Protein AF-A0A521ZS64-F1 (afdb_monomer_lite)

Structure (mmCIF, N/CA/C/O backbone):
data_AF-A0A521ZS64-F1
#
_entry.id   AF-A0A521ZS64-F1
#
loop_
_atom_site.group_PDB
_atom_site.id
_atom_site.type_symbol
_atom_site.label_atom_id
_atom_site.label_alt_id
_atom_site.label_comp_id
_atom_site.label_asym_id
_atom_site.label_entity_id
_atom_site.label_seq_id
_atom_site.pdbx_PDB_ins_code
_atom_site.Cartn_x
_atom_site.Cartn_y
_atom_site.Cartn_z
_atom_site.occupancy
_atom_site.B_iso_or_equiv
_atom_site.auth_seq_id
_atom_site.auth_comp_id
_atom_site.auth_asym_id
_atom_site.auth_atom_id
_atom_site.pdbx_PDB_model_num
ATOM 1 N N . MET A 1 1 ? 5.936 17.208 -20.977 1.00 43.56 1 MET A N 1
ATOM 2 C CA . MET A 1 1 ? 4.798 16.408 -21.491 1.00 43.56 1 MET A CA 1
ATOM 3 C C . MET A 1 1 ? 5.016 16.068 -22.966 1.00 43.56 1 MET A C 1
ATOM 5 O O . MET A 1 1 ? 4.567 16.823 -23.813 1.00 43.56 1 MET A O 1
ATOM 9 N N . LYS A 1 2 ? 5.769 15.004 -23.288 1.00 44.69 2 LYS A N 1
ATOM 10 C CA . LYS A 1 2 ? 5.812 14.348 -24.621 1.00 44.69 2 LYS A CA 1
ATOM 11 C C . LYS A 1 2 ? 6.867 13.232 -24.611 1.00 44.69 2 LYS A C 1
ATOM 13 O O . LYS A 1 2 ? 8.036 13.496 -24.860 1.00 44.69 2 LYS A O 1
ATOM 18 N N . LYS A 1 3 ? 6.440 12.015 -24.260 1.00 40.19 3 LYS A N 1
ATOM 19 C CA . LYS A 1 3 ? 7.010 10.696 -24.627 1.00 40.19 3 LYS A CA 1
ATOM 20 C C . LYS A 1 3 ? 6.340 9.647 -23.735 1.00 40.19 3 LYS A C 1
ATOM 22 O O . LYS A 1 3 ? 6.904 9.226 -22.738 1.00 40.19 3 LYS A O 1
ATOM 27 N N . PHE A 1 4 ? 5.096 9.294 -24.046 1.00 45.91 4 PHE A N 1
ATOM 28 C CA . PHE A 1 4 ? 4.356 8.276 -23.287 1.00 45.91 4 PHE A CA 1
ATOM 29 C C . PHE A 1 4 ? 3.610 7.311 -24.210 1.00 45.91 4 PHE A C 1
ATOM 31 O O . PHE A 1 4 ? 2.484 6.926 -23.945 1.00 45.91 4 PHE A O 1
ATOM 38 N N . LEU A 1 5 ? 4.220 6.952 -25.342 1.00 50.84 5 LEU A N 1
ATOM 39 C CA . LEU A 1 5 ? 3.667 5.949 -26.255 1.00 50.84 5 LEU A CA 1
ATOM 40 C C . LEU A 1 5 ? 4.788 5.043 -26.764 1.00 50.84 5 LEU A C 1
ATOM 42 O O . LEU A 1 5 ? 5.093 4.971 -27.950 1.00 50.84 5 LEU A O 1
ATOM 46 N N . THR A 1 6 ? 5.435 4.359 -25.827 1.00 56.06 6 THR A N 1
ATOM 47 C CA . THR A 1 6 ? 6.169 3.127 -26.117 1.00 56.06 6 THR A CA 1
ATOM 48 C C . THR A 1 6 ? 5.136 2.002 -26.050 1.00 56.06 6 THR A C 1
ATOM 50 O O . THR A 1 6 ? 4.394 1.941 -25.077 1.00 56.06 6 THR A O 1
ATOM 53 N N . LYS A 1 7 ? 5.070 1.109 -27.045 1.00 57.50 7 LYS A N 1
ATOM 54 C CA . LYS A 1 7 ? 4.076 0.012 -27.185 1.00 57.50 7 LYS A CA 1
ATOM 55 C C . LYS A 1 7 ? 3.833 -0.821 -25.905 1.00 57.50 7 LYS A C 1
ATOM 57 O O . LYS A 1 7 ? 2.762 -1.392 -25.734 1.00 57.50 7 LYS A O 1
ATOM 62 N N . ARG A 1 8 ? 4.814 -0.849 -24.995 1.00 61.84 8 ARG A N 1
ATOM 63 C CA . ARG A 1 8 ? 4.738 -1.443 -23.651 1.00 61.84 8 ARG A CA 1
ATOM 64 C C . ARG A 1 8 ? 3.683 -0.765 -22.759 1.00 61.84 8 ARG A C 1
ATOM 66 O O . ARG A 1 8 ? 2.850 -1.452 -22.187 1.00 61.84 8 ARG A O 1
ATOM 73 N N . SER A 1 9 ? 3.621 0.568 -22.772 1.00 66.44 9 SER A N 1
ATOM 74 C CA . SER A 1 9 ? 2.712 1.383 -21.949 1.00 66.44 9 SER A CA 1
ATOM 75 C C . SER A 1 9 ? 1.227 1.139 -22.255 1.00 66.44 9 SER A C 1
ATOM 77 O O . SER A 1 9 ? 0.387 1.207 -21.362 1.00 66.44 9 SER A O 1
ATOM 79 N N . SER A 1 10 ? 0.883 0.779 -23.496 1.00 72.12 10 SER A N 1
ATOM 80 C CA . SER A 1 10 ? -0.502 0.448 -23.863 1.00 72.12 10 SER A CA 1
ATOM 81 C C . SER A 1 10 ? -0.970 -0.889 -23.276 1.00 72.12 10 SER A C 1
ATOM 83 O O . SER A 1 10 ? -2.128 -1.008 -22.889 1.00 72.12 10 SER A O 1
ATOM 85 N N . ILE A 1 11 ? -0.080 -1.884 -23.181 1.00 78.44 11 ILE A N 1
ATOM 86 C CA . ILE A 1 11 ? -0.388 -3.194 -22.578 1.00 78.44 11 ILE A CA 1
ATOM 87 C C . ILE A 1 11 ? -0.500 -3.052 -21.058 1.00 78.44 11 ILE A C 1
ATOM 89 O O . ILE A 1 11 ? -1.413 -3.585 -20.440 1.00 78.44 11 ILE A O 1
ATOM 93 N N . GLU A 1 12 ? 0.400 -2.276 -20.464 1.00 79.50 12 GLU A N 1
ATOM 94 C CA . GLU A 1 12 ? 0.402 -1.934 -19.042 1.00 79.50 12 GLU A CA 1
ATOM 95 C C . GLU A 1 12 ? -0.912 -1.258 -18.619 1.00 79.50 12 GLU A C 1
ATOM 97 O O . GLU A 1 12 ? -1.547 -1.668 -17.648 1.00 79.50 12 GLU A O 1
ATOM 102 N N . MET A 1 13 ? -1.375 -0.277 -19.399 1.00 79.62 13 MET A N 1
ATOM 103 C CA . MET A 1 13 ? -2.645 0.407 -19.149 1.00 79.62 13 MET A CA 1
ATOM 104 C C . MET A 1 13 ? -3.852 -0.522 -19.344 1.00 79.62 13 MET A C 1
ATOM 106 O O . MET A 1 13 ? -4.823 -0.419 -18.597 1.00 79.62 13 MET A O 1
ATOM 110 N N . LEU A 1 14 ? -3.780 -1.472 -20.283 1.00 85.56 14 LEU A N 1
ATOM 111 C CA . LEU A 1 14 ? -4.820 -2.485 -20.474 1.00 85.56 14 LEU A CA 1
ATOM 112 C C . LEU A 1 14 ? -4.992 -3.365 -19.226 1.00 85.56 14 LEU A C 1
ATOM 114 O O . LEU A 1 14 ? -6.124 -3.594 -18.807 1.00 85.56 14 LEU A O 1
ATOM 118 N N . PHE A 1 15 ? -3.898 -3.806 -18.593 1.00 84.88 15 PHE A N 1
ATOM 119 C CA . PHE A 1 15 ? -3.968 -4.576 -17.343 1.00 84.88 15 PHE A CA 1
ATOM 120 C C . PHE A 1 15 ? -4.633 -3.790 -16.212 1.00 84.88 15 PHE A C 1
ATOM 122 O O . PHE A 1 15 ? -5.470 -4.339 -15.498 1.00 84.88 15 PHE A O 1
ATOM 129 N N . VAL A 1 16 ? -4.316 -2.500 -16.083 1.00 84.44 16 VAL A N 1
ATOM 130 C CA . VAL A 1 16 ? -4.933 -1.622 -15.077 1.00 84.44 16 VAL A CA 1
ATOM 131 C C . VAL A 1 16 ? -6.437 -1.465 -15.331 1.00 84.44 16 VAL A C 1
ATOM 133 O O . VAL A 1 16 ? -7.234 -1.561 -14.398 1.00 84.44 16 VAL A O 1
ATOM 136 N N . VAL A 1 17 ? -6.846 -1.284 -16.590 1.00 87.12 17 VAL A N 1
ATOM 137 C CA . VAL A 1 17 ? -8.265 -1.165 -16.967 1.00 87.12 17 VAL A CA 1
ATOM 138 C C . VAL A 1 17 ? -9.023 -2.472 -16.715 1.00 87.12 17 VAL A C 1
ATOM 140 O O . VAL A 1 17 ? -10.128 -2.440 -16.172 1.00 87.12 17 VAL A O 1
ATOM 143 N N . ILE A 1 18 ? -8.436 -3.624 -17.052 1.00 88.94 18 ILE A N 1
ATOM 144 C CA . ILE A 1 18 ? -9.027 -4.944 -16.782 1.00 88.94 18 ILE A CA 1
ATOM 145 C C . ILE A 1 18 ? -9.181 -5.164 -15.273 1.00 88.94 18 ILE A C 1
ATOM 147 O O . ILE A 1 18 ? -10.252 -5.568 -14.825 1.00 88.94 18 ILE A O 1
ATOM 151 N N . ALA A 1 19 ? -8.152 -4.844 -14.485 1.00 84.94 19 ALA A N 1
ATOM 152 C CA . ALA A 1 19 ? -8.179 -4.953 -13.030 1.00 84.94 19 ALA A CA 1
ATOM 153 C C . ALA A 1 19 ? -9.288 -4.092 -12.398 1.00 84.94 19 ALA A C 1
ATOM 155 O O . ALA A 1 19 ? -10.058 -4.585 -11.574 1.00 84.94 19 ALA A O 1
ATOM 156 N N . ALA A 1 20 ? -9.418 -2.833 -12.829 1.00 84.88 20 ALA A N 1
ATOM 157 C CA . ALA A 1 20 ? -10.487 -1.943 -12.377 1.00 84.88 20 ALA A CA 1
ATOM 158 C C . ALA A 1 20 ? -11.879 -2.488 -12.742 1.00 84.88 20 ALA A C 1
ATOM 160 O O . ALA A 1 20 ? -12.787 -2.500 -11.911 1.00 84.88 20 ALA A O 1
ATOM 161 N N . SER A 1 21 ? -12.029 -2.984 -13.973 1.00 87.50 21 SER A N 1
ATOM 162 C CA . SER A 1 21 ? -13.287 -3.556 -14.472 1.00 87.50 21 SER A CA 1
ATOM 163 C C . SER A 1 21 ? -13.696 -4.806 -13.686 1.00 87.50 21 SER A C 1
ATOM 165 O O . SER A 1 21 ? -14.869 -4.968 -13.364 1.00 87.50 21 SER A O 1
ATOM 167 N N . LEU A 1 22 ? -12.730 -5.658 -13.325 1.00 88.69 22 LEU A N 1
ATOM 168 C CA . LEU A 1 22 ? -12.936 -6.838 -12.480 1.00 88.69 22 LEU A CA 1
ATOM 169 C C . LEU A 1 22 ? -13.414 -6.469 -11.075 1.00 88.69 22 LEU A C 1
ATOM 171 O O . LEU A 1 22 ? -14.370 -7.068 -10.592 1.00 88.69 22 LEU A O 1
ATOM 175 N N . GLY A 1 23 ? -12.794 -5.470 -10.440 1.00 85.25 23 GLY A N 1
ATOM 176 C CA . GLY A 1 23 ? -13.211 -5.012 -9.112 1.00 85.25 23 GLY A CA 1
ATOM 1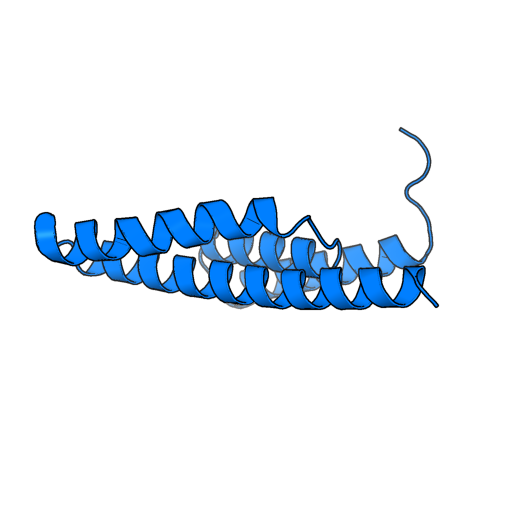77 C C . GLY A 1 23 ? -14.657 -4.506 -9.095 1.00 85.25 23 GLY A C 1
ATOM 178 O O . GLY A 1 23 ? -15.428 -4.849 -8.202 1.00 85.25 23 GLY A O 1
ATOM 179 N N . ILE A 1 24 ? -15.055 -3.757 -10.129 1.00 86.75 24 ILE A N 1
ATOM 180 C CA . ILE A 1 24 ? -16.441 -3.295 -10.296 1.00 86.75 24 ILE A CA 1
ATOM 181 C C . ILE A 1 24 ? -17.383 -4.480 -10.552 1.00 86.75 24 ILE A C 1
ATOM 183 O O . ILE A 1 24 ? -18.445 -4.563 -9.939 1.00 86.75 24 ILE A O 1
ATOM 187 N N . TYR A 1 25 ? -16.996 -5.412 -11.429 1.00 91.25 25 TYR A N 1
ATOM 188 C CA . TYR A 1 25 ? -17.804 -6.587 -11.772 1.00 91.25 25 TYR A CA 1
ATOM 189 C C . TYR A 1 25 ? -18.065 -7.504 -10.567 1.00 91.25 25 TYR A C 1
ATOM 191 O O . TYR A 1 25 ? -19.158 -8.043 -10.428 1.00 91.25 25 TYR A O 1
ATOM 199 N N . LEU A 1 26 ? -17.084 -7.649 -9.673 1.00 89.06 26 LEU A N 1
ATOM 200 C CA . LEU A 1 26 ? -17.199 -8.447 -8.449 1.00 89.06 26 LEU A CA 1
ATOM 201 C C . LEU A 1 26 ? -17.971 -7.737 -7.323 1.00 89.06 26 LEU A C 1
ATOM 203 O O . LEU A 1 26 ? -18.140 -8.313 -6.250 1.00 89.06 26 LEU A O 1
ATOM 207 N N . GLY A 1 27 ? -18.440 -6.504 -7.547 1.00 86.56 27 GLY A N 1
ATOM 208 C CA . GLY A 1 27 ? -19.203 -5.740 -6.561 1.00 86.56 27 GLY A CA 1
ATOM 209 C C . GLY A 1 27 ? -18.374 -5.287 -5.359 1.00 86.56 27 GLY A C 1
ATOM 210 O O . GLY A 1 27 ? -18.924 -5.107 -4.273 1.00 86.56 27 GLY A O 1
ATOM 211 N N . TRP A 1 28 ? -17.058 -5.130 -5.523 1.00 86.62 28 TRP A N 1
ATOM 212 C CA . TRP A 1 28 ? -16.190 -4.663 -4.443 1.00 86.62 28 TRP A CA 1
ATOM 213 C C . TRP A 1 28 ? -16.509 -3.220 -4.055 1.00 86.62 28 TRP A C 1
ATOM 215 O O . TRP A 1 28 ? -16.953 -2.410 -4.876 1.00 86.62 28 TRP A O 1
ATOM 225 N N . LEU A 1 29 ? -16.244 -2.872 -2.792 1.00 86.44 29 LEU A N 1
ATOM 226 C CA . LEU A 1 29 ? -16.350 -1.487 -2.354 1.00 86.44 29 LEU A CA 1
ATOM 227 C C . LEU A 1 29 ? -15.348 -0.637 -3.136 1.00 86.44 29 LEU A C 1
ATOM 229 O O . LEU A 1 29 ? -14.240 -1.069 -3.452 1.00 86.44 29 LEU A O 1
ATOM 233 N N . TRP A 1 30 ? -15.710 0.618 -3.403 1.00 82.88 30 TRP A N 1
ATOM 234 C CA . TRP A 1 30 ? -14.868 1.527 -4.186 1.00 82.88 30 TRP A CA 1
ATOM 235 C C . TRP A 1 30 ? -13.449 1.685 -3.607 1.00 82.88 30 TRP A C 1
ATOM 237 O O . TRP A 1 30 ? -12.504 1.900 -4.363 1.00 82.88 30 TRP A O 1
ATOM 247 N N . ARG A 1 31 ? -13.291 1.546 -2.280 1.00 80.19 31 ARG A N 1
ATOM 248 C CA . ARG A 1 31 ? -11.991 1.575 -1.591 1.00 80.19 31 ARG A CA 1
ATOM 249 C C . ARG A 1 31 ? -11.107 0.398 -1.991 1.00 80.19 31 ARG A C 1
ATOM 251 O O . ARG A 1 31 ? -9.935 0.603 -2.289 1.00 80.19 31 ARG A O 1
ATOM 258 N N . ASP A 1 32 ? -11.680 -0.798 -2.050 1.00 82.56 32 ASP A N 1
ATOM 259 C CA . ASP A 1 32 ? -10.959 -2.029 -2.378 1.00 82.56 32 ASP A CA 1
ATOM 260 C C . ASP A 1 32 ? -10.580 -2.035 -3.859 1.00 82.56 32 ASP A C 1
ATOM 262 O O . ASP A 1 32 ? -9.451 -2.369 -4.214 1.00 82.56 32 ASP A O 1
ATOM 266 N N . VAL A 1 33 ? -11.482 -1.552 -4.724 1.00 86.56 33 VAL A N 1
ATOM 267 C CA . VAL A 1 33 ? -11.184 -1.325 -6.147 1.00 86.56 33 VAL A CA 1
ATOM 268 C C . VAL A 1 33 ? -10.035 -0.329 -6.302 1.00 86.56 33 VAL A C 1
ATOM 270 O O . VAL A 1 33 ? -9.098 -0.588 -7.056 1.00 86.56 33 VAL A O 1
ATOM 273 N N . ALA A 1 34 ? -10.066 0.793 -5.576 1.00 84.94 34 ALA A N 1
ATOM 274 C CA . ALA A 1 34 ? -9.001 1.788 -5.629 1.00 84.94 34 ALA A CA 1
ATOM 275 C C . ALA A 1 34 ? -7.656 1.212 -5.155 1.00 84.94 34 ALA A C 1
ATOM 277 O O . ALA A 1 34 ? -6.649 1.379 -5.844 1.00 84.94 34 ALA A O 1
ATOM 278 N N . ALA A 1 35 ? -7.635 0.491 -4.029 1.00 84.44 35 ALA A N 1
ATOM 279 C CA . ALA A 1 35 ? -6.433 -0.162 -3.516 1.00 84.44 35 ALA A CA 1
ATOM 280 C C . ALA A 1 35 ? -5.877 -1.191 -4.513 1.00 84.44 35 ALA A C 1
ATOM 282 O O . ALA A 1 35 ? -4.681 -1.192 -4.807 1.00 84.44 35 ALA A O 1
ATOM 283 N N . PHE A 1 36 ? -6.749 -2.009 -5.105 1.00 86.00 36 PHE A N 1
ATOM 284 C CA . PHE A 1 36 ? -6.367 -3.004 -6.100 1.00 86.00 36 PHE A CA 1
ATOM 285 C C . PHE A 1 36 ? -5.760 -2.370 -7.357 1.00 86.00 36 PHE A C 1
ATOM 287 O O . PHE A 1 36 ? -4.692 -2.785 -7.805 1.00 86.00 36 PHE A O 1
ATOM 294 N N . VAL A 1 37 ? -6.384 -1.315 -7.892 1.00 87.31 37 VAL A N 1
ATOM 295 C CA . VAL A 1 37 ? -5.854 -0.562 -9.041 1.00 87.31 37 VAL A CA 1
ATOM 296 C C . VAL A 1 37 ? -4.479 0.026 -8.724 1.00 87.31 37 VAL A C 1
ATOM 298 O O . VAL A 1 37 ? -3.570 -0.077 -9.548 1.00 87.31 37 VAL A O 1
ATOM 301 N N . VAL A 1 38 ? -4.302 0.603 -7.531 1.00 87.19 38 VAL A N 1
ATOM 302 C CA . VAL A 1 38 ? -3.011 1.148 -7.088 1.00 87.19 38 VAL A CA 1
ATOM 303 C C . VAL A 1 38 ? -1.951 0.050 -7.004 1.00 87.19 38 VAL A C 1
ATOM 305 O O . VAL A 1 38 ? -0.843 0.246 -7.500 1.00 87.19 38 VAL A O 1
ATOM 308 N N . PHE A 1 39 ? -2.268 -1.119 -6.445 1.00 86.69 39 PHE A N 1
ATOM 309 C CA . PHE A 1 39 ? -1.307 -2.220 -6.365 1.00 86.69 39 PHE A CA 1
ATOM 310 C C . PHE A 1 39 ? -0.917 -2.758 -7.739 1.00 86.69 39 PHE A C 1
ATOM 312 O O . PHE A 1 39 ? 0.274 -2.895 -8.009 1.00 86.69 39 PHE A O 1
ATOM 319 N N . ILE A 1 40 ? -1.878 -2.981 -8.640 1.00 87.38 40 ILE A N 1
ATOM 320 C CA . ILE A 1 40 ? -1.574 -3.387 -10.019 1.00 87.38 40 ILE A CA 1
ATOM 321 C C . ILE A 1 40 ? -0.709 -2.331 -10.707 1.00 87.38 40 ILE A C 1
ATOM 323 O O . ILE A 1 40 ? 0.271 -2.672 -11.366 1.00 87.38 40 ILE A O 1
ATOM 327 N N . PHE A 1 41 ? -1.013 -1.047 -10.511 1.00 85.81 41 PHE A N 1
ATOM 328 C CA . PHE A 1 41 ? -0.194 0.027 -11.053 1.00 85.81 41 PHE A CA 1
ATOM 329 C C . PHE A 1 41 ? 1.251 -0.036 -10.540 1.00 85.81 41 PHE A C 1
ATOM 331 O O . PHE A 1 41 ? 2.168 0.080 -11.345 1.00 85.81 41 PHE A O 1
ATOM 338 N N . ILE A 1 42 ? 1.467 -0.285 -9.246 1.00 85.00 42 ILE A N 1
ATOM 339 C CA . ILE A 1 42 ? 2.807 -0.422 -8.647 1.00 85.00 42 ILE A CA 1
ATOM 340 C C . ILE A 1 42 ? 3.551 -1.654 -9.184 1.00 85.00 42 ILE A C 1
ATOM 342 O O . ILE A 1 42 ? 4.753 -1.577 -9.423 1.00 85.00 42 ILE A O 1
ATOM 346 N N . ILE A 1 43 ? 2.863 -2.781 -9.398 1.00 83.81 43 ILE A N 1
ATOM 347 C CA . ILE A 1 43 ? 3.471 -3.983 -9.999 1.00 83.81 43 ILE A CA 1
ATOM 348 C C . ILE A 1 43 ? 3.964 -3.675 -11.415 1.00 83.81 43 ILE A C 1
ATOM 350 O O . ILE A 1 43 ? 5.052 -4.085 -11.814 1.00 83.81 43 ILE A O 1
ATOM 354 N N . VAL A 1 44 ? 3.146 -2.957 -12.183 1.00 83.81 44 VAL A N 1
ATOM 355 C CA . VAL A 1 44 ? 3.421 -2.648 -13.585 1.00 83.81 44 VAL A CA 1
ATOM 356 C C . VAL A 1 44 ? 4.460 -1.529 -13.731 1.00 83.81 44 VAL A C 1
ATOM 358 O O . VAL A 1 44 ? 5.325 -1.594 -14.603 1.00 83.81 44 VAL A O 1
ATOM 361 N N . HIS A 1 45 ? 4.397 -0.520 -12.864 1.00 81.62 45 HIS A N 1
ATOM 362 C CA . HIS A 1 45 ? 5.339 0.589 -12.765 1.00 81.62 45 HIS A CA 1
ATOM 363 C C . HIS A 1 45 ? 6.083 0.500 -11.431 1.00 81.62 45 HIS A C 1
ATOM 365 O O . HIS A 1 45 ? 5.671 1.151 -10.469 1.00 81.62 45 HIS A O 1
ATOM 371 N N . PRO A 1 46 ? 7.176 -0.282 -11.364 1.00 78.81 46 PRO A N 1
ATOM 372 C CA . PRO A 1 46 ? 7.914 -0.503 -10.128 1.00 78.81 46 PRO A CA 1
ATOM 373 C C . PRO A 1 46 ? 8.331 0.829 -9.485 1.00 78.81 46 PRO A C 1
ATOM 375 O O . PRO A 1 46 ? 9.088 1.614 -10.061 1.00 78.81 46 PRO A O 1
ATOM 378 N N . VAL A 1 47 ? 7.820 1.077 -8.278 1.00 84.06 47 VAL A N 1
ATOM 379 C CA . VAL A 1 47 ? 8.066 2.280 -7.461 1.00 84.06 47 VAL A CA 1
ATOM 380 C C . VAL A 1 47 ? 9.128 1.969 -6.411 1.00 84.06 47 VAL A C 1
ATOM 382 O O . VAL A 1 47 ? 9.106 0.865 -5.890 1.00 84.06 47 VAL A O 1
ATOM 385 N N . PRO A 1 48 ? 10.024 2.892 -6.016 1.00 83.75 48 PRO A N 1
ATOM 386 C CA . PRO A 1 48 ? 11.074 2.546 -5.068 1.00 83.75 48 PRO A CA 1
ATOM 387 C C . PRO A 1 48 ? 10.545 1.971 -3.743 1.00 83.75 48 PRO A C 1
ATOM 389 O O . PRO A 1 48 ? 9.618 2.538 -3.157 1.00 83.75 48 PRO A O 1
ATOM 392 N N . ILE A 1 49 ? 11.181 0.916 -3.219 1.00 87.19 49 ILE A N 1
ATOM 393 C CA . ILE A 1 49 ? 10.741 0.166 -2.025 1.00 87.19 49 ILE A CA 1
ATOM 394 C C . ILE A 1 49 ? 10.474 1.072 -0.817 1.00 87.19 49 ILE A C 1
ATOM 396 O O . ILE A 1 49 ? 9.552 0.833 -0.040 1.00 87.19 49 ILE A O 1
ATOM 400 N N . LYS A 1 50 ? 11.242 2.160 -0.679 1.00 84.00 50 LYS A N 1
ATOM 401 C CA . LYS A 1 50 ? 11.130 3.129 0.424 1.00 84.00 50 LYS A CA 1
ATOM 402 C C . LYS A 1 50 ? 9.716 3.705 0.561 1.00 84.00 50 LYS A C 1
ATOM 404 O O . LYS A 1 50 ? 9.286 3.970 1.679 1.00 84.00 50 LYS A O 1
ATOM 409 N N . TRP A 1 51 ? 8.994 3.867 -0.548 1.00 86.69 51 TRP A N 1
ATOM 410 C CA . TRP A 1 51 ? 7.626 4.394 -0.551 1.00 86.69 51 TRP A CA 1
ATOM 411 C C . TRP A 1 51 ? 6.591 3.391 -0.038 1.00 86.69 51 TRP A C 1
ATOM 413 O O . TRP A 1 51 ? 5.551 3.806 0.459 1.00 86.69 51 TRP A O 1
ATOM 423 N N . LEU A 1 52 ? 6.877 2.090 -0.126 1.00 86.62 52 LEU A N 1
ATOM 424 C CA . LEU A 1 52 ? 5.996 1.014 0.339 1.00 86.62 52 LEU A CA 1
ATOM 425 C C . LEU A 1 52 ? 6.352 0.565 1.763 1.00 86.62 52 LEU A C 1
ATOM 427 O O . LEU A 1 52 ? 5.469 0.278 2.571 1.00 86.62 52 LEU A O 1
ATOM 431 N N . ALA A 1 53 ? 7.639 0.575 2.112 1.00 87.38 53 ALA A N 1
ATOM 432 C CA . ALA A 1 53 ? 8.119 0.141 3.420 1.00 87.38 53 ALA A CA 1
ATOM 433 C C . ALA A 1 53 ? 7.635 1.045 4.567 1.00 87.38 53 ALA A C 1
ATOM 435 O O . ALA A 1 53 ? 7.262 0.546 5.627 1.00 87.38 53 ALA A O 1
ATOM 436 N N . ILE A 1 54 ? 7.596 2.366 4.358 1.00 90.88 54 ILE A N 1
ATOM 437 C CA . ILE A 1 54 ? 7.123 3.326 5.369 1.00 90.88 54 ILE A CA 1
ATOM 438 C C . ILE A 1 54 ? 5.661 3.056 5.773 1.00 90.88 54 ILE A C 1
ATOM 440 O O . ILE A 1 54 ? 5.428 2.819 6.960 1.00 90.88 54 ILE A O 1
ATOM 444 N N . PRO A 1 55 ? 4.672 3.045 4.851 1.00 89.75 55 PRO A N 1
ATOM 445 C CA . PRO A 1 55 ? 3.288 2.764 5.227 1.00 89.75 55 PRO A CA 1
ATOM 446 C C . PRO A 1 55 ? 3.123 1.355 5.803 1.00 89.75 55 PRO A C 1
ATOM 448 O O . PRO A 1 55 ? 2.361 1.189 6.750 1.00 89.75 55 PRO A O 1
ATOM 451 N N . THR A 1 56 ? 3.884 0.366 5.318 1.00 92.12 56 THR A N 1
ATOM 452 C CA . THR A 1 56 ? 3.887 -0.997 5.878 1.00 92.12 56 THR A CA 1
ATOM 453 C C . THR A 1 56 ? 4.243 -0.994 7.365 1.00 92.12 56 THR A C 1
ATOM 455 O O . THR A 1 56 ? 3.512 -1.551 8.182 1.00 92.12 56 THR A O 1
ATOM 458 N N . LEU A 1 57 ? 5.358 -0.349 7.728 1.00 93.56 57 LEU A N 1
ATOM 459 C CA . LEU A 1 57 ? 5.828 -0.283 9.113 1.00 93.56 57 LEU A CA 1
ATOM 460 C C . LEU A 1 57 ? 4.858 0.493 10.001 1.00 93.56 57 LEU A C 1
ATOM 462 O O . LEU A 1 57 ? 4.570 0.058 11.113 1.00 93.56 57 LEU A O 1
ATOM 466 N N . ILE A 1 58 ? 4.327 1.614 9.506 1.00 94.00 58 ILE A N 1
ATOM 467 C CA . ILE A 1 58 ? 3.335 2.404 10.241 1.00 94.00 58 ILE A CA 1
ATOM 468 C C . ILE A 1 58 ? 2.098 1.551 10.528 1.00 94.00 58 ILE A C 1
ATOM 470 O O . ILE A 1 58 ? 1.685 1.462 11.680 1.00 94.00 58 ILE A O 1
ATOM 474 N N . LEU A 1 59 ? 1.536 0.884 9.517 1.00 92.69 59 LEU A N 1
ATOM 475 C CA . LEU A 1 59 ? 0.353 0.042 9.691 1.00 92.69 59 LEU A CA 1
ATOM 476 C C . LEU A 1 59 ? 0.622 -1.110 10.669 1.00 92.69 59 LEU A C 1
ATOM 478 O O . LEU A 1 59 ? -0.194 -1.349 11.557 1.00 92.69 59 LEU A O 1
ATOM 482 N N . LEU A 1 60 ? 1.784 -1.763 10.580 1.00 93.44 60 LEU A N 1
ATOM 483 C CA . LEU A 1 60 ? 2.188 -2.831 11.503 1.00 93.44 60 LEU A CA 1
ATOM 484 C C . LEU A 1 60 ? 2.296 -2.368 12.958 1.00 93.44 60 LEU A C 1
ATOM 486 O O . LEU A 1 60 ? 1.940 -3.124 13.855 1.00 93.44 60 LEU A O 1
ATOM 490 N N . VAL A 1 61 ? 2.773 -1.146 13.203 1.00 94.81 61 VAL A N 1
ATOM 491 C CA . VAL A 1 61 ? 2.885 -0.588 14.561 1.00 94.81 61 VAL A CA 1
ATOM 492 C C . VAL A 1 61 ? 1.536 -0.087 15.073 1.00 94.81 61 VAL A C 1
ATOM 494 O O . VAL A 1 61 ? 1.221 -0.247 16.249 1.00 94.81 61 VAL A O 1
ATOM 497 N N . VAL A 1 62 ? 0.713 0.498 14.203 1.00 93.19 62 VAL A N 1
ATOM 498 C CA . VAL A 1 62 ? -0.593 1.057 14.576 1.00 93.19 62 VAL A CA 1
ATOM 499 C C . VAL A 1 62 ? -1.628 -0.042 14.834 1.00 93.19 62 VAL A C 1
ATOM 501 O O . VAL A 1 62 ? -2.439 0.087 15.748 1.00 93.19 62 VAL A O 1
ATOM 504 N N . THR A 1 63 ? -1.572 -1.153 14.100 1.00 92.56 63 THR A N 1
ATOM 505 C CA . THR 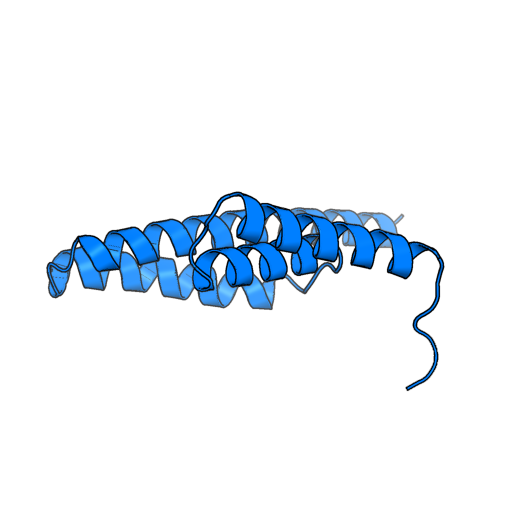A 1 63 ? -2.482 -2.301 14.263 1.00 92.56 63 THR A CA 1
ATOM 506 C C . THR A 1 63 ? -2.596 -2.792 15.719 1.00 92.56 63 THR A C 1
ATOM 508 O O . THR A 1 63 ? -3.707 -2.795 16.257 1.00 92.56 63 THR A O 1
ATOM 511 N N . PRO A 1 64 ? -1.502 -3.153 16.426 1.00 91.81 64 PRO A N 1
ATOM 512 C CA . PRO A 1 64 ? -1.590 -3.594 17.814 1.00 91.81 64 PRO A CA 1
ATOM 513 C C . PRO A 1 64 ? -2.044 -2.480 18.764 1.00 91.81 64 PRO A C 1
ATOM 515 O O . PRO A 1 64 ? -2.646 -2.793 19.786 1.00 91.81 64 PRO A O 1
ATOM 518 N N . ILE A 1 65 ? -1.825 -1.197 18.448 1.00 92.75 65 ILE A N 1
ATOM 519 C CA . ILE A 1 65 ? -2.349 -0.075 19.248 1.00 92.75 65 ILE A CA 1
ATOM 520 C C . ILE A 1 65 ? -3.882 -0.063 19.189 1.00 92.75 65 ILE A C 1
ATOM 522 O O . ILE A 1 65 ? -4.539 0.034 20.227 1.00 92.75 65 ILE A O 1
ATOM 526 N N . PHE A 1 66 ? -4.459 -0.228 17.997 1.00 90.56 66 PHE A N 1
ATOM 527 C CA . 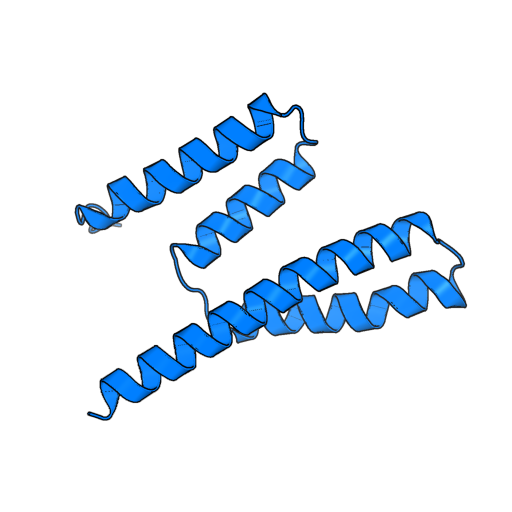PHE A 1 66 ? -5.912 -0.308 17.828 1.00 90.56 66 PHE A CA 1
ATOM 528 C C . PHE A 1 66 ? -6.510 -1.557 18.481 1.00 90.56 66 PHE A C 1
ATOM 530 O O . PHE A 1 66 ? -7.562 -1.472 19.117 1.00 90.56 66 PHE A O 1
ATOM 537 N N . LEU A 1 67 ? -5.808 -2.689 18.395 1.00 91.44 67 LEU A N 1
ATOM 538 C CA . LEU A 1 67 ? -6.250 -3.941 19.000 1.00 91.44 67 LEU 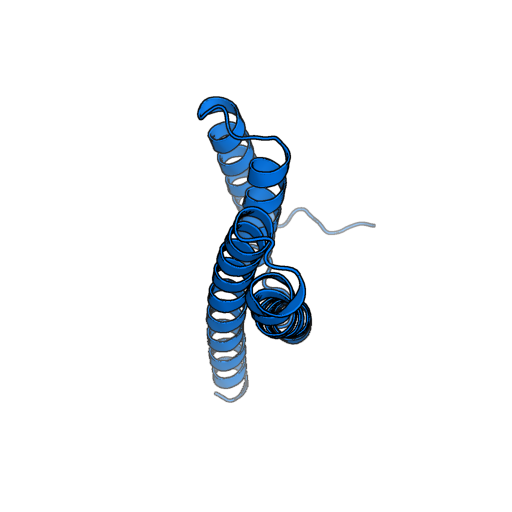A CA 1
ATOM 539 C C . LEU A 1 67 ? -6.195 -3.898 20.535 1.00 91.44 67 LEU A C 1
ATOM 541 O O . LEU A 1 67 ? -7.161 -4.255 21.202 1.00 91.44 67 LEU A O 1
ATOM 545 N N . THR A 1 68 ? -5.070 -3.464 21.109 1.00 91.12 68 THR A N 1
ATOM 546 C CA . THR A 1 68 ? -4.793 -3.624 22.549 1.00 91.12 68 THR A CA 1
ATOM 547 C C . THR A 1 68 ? -5.185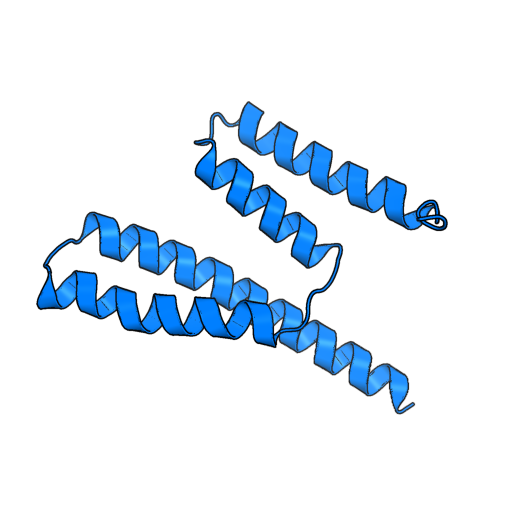 -2.413 23.393 1.00 91.12 68 THR A C 1
ATOM 549 O O . THR A 1 68 ? -5.783 -2.596 24.453 1.00 91.12 68 THR A O 1
ATOM 552 N N . LEU A 1 69 ? -4.892 -1.184 22.945 1.00 89.31 69 LEU A N 1
ATOM 553 C CA . LEU A 1 69 ? -5.231 0.028 23.701 1.00 89.31 69 LEU A CA 1
ATOM 554 C C . LEU A 1 69 ? -6.674 0.462 23.450 1.00 89.31 69 LEU A C 1
ATOM 556 O O . LEU A 1 69 ? -7.393 0.778 24.395 1.00 89.31 69 LEU A O 1
ATOM 560 N N . LEU A 1 70 ? -7.087 0.497 22.182 1.00 89.06 70 LEU A N 1
ATOM 561 C CA . LEU A 1 70 ? -8.399 1.024 21.796 1.00 89.06 70 LEU A CA 1
ATOM 562 C C . LEU A 1 70 ? -9.497 -0.046 21.773 1.00 89.06 70 LEU A C 1
ATOM 564 O O . LEU A 1 70 ? -10.672 0.311 21.736 1.00 89.06 70 LEU A O 1
ATOM 568 N N . LYS A 1 71 ? -9.130 -1.337 21.822 1.00 89.50 71 LYS A N 1
ATOM 569 C CA . LYS A 1 71 ? -10.050 -2.488 21.747 1.00 89.50 71 LYS A CA 1
ATOM 570 C C . LYS A 1 71 ? -11.004 -2.420 20.547 1.00 89.50 71 LYS A C 1
ATOM 572 O O . LYS A 1 71 ? -12.148 -2.860 20.620 1.00 89.50 71 LYS A O 1
ATOM 577 N N . GLN A 1 72 ? -10.540 -1.838 19.443 1.00 90.44 72 GLN A N 1
ATOM 578 C CA . GLN A 1 72 ? -11.305 -1.714 18.206 1.00 90.44 72 GLN A CA 1
ATOM 579 C C . GLN A 1 72 ? -10.904 -2.836 17.253 1.00 90.44 72 GLN A C 1
ATOM 581 O O . GLN A 1 72 ? -10.128 -2.624 16.324 1.00 90.44 72 GLN A O 1
ATOM 586 N N . GLU A 1 73 ? -11.435 -4.032 17.502 1.00 90.31 73 GLU A N 1
ATOM 587 C CA . GLU A 1 73 ? -11.081 -5.253 16.764 1.00 90.31 73 GLU A CA 1
ATOM 588 C C . GLU A 1 73 ? -11.312 -5.109 15.255 1.00 90.31 73 GLU A C 1
ATOM 590 O O . GLU A 1 73 ? -10.397 -5.367 14.483 1.00 90.31 73 GLU A O 1
ATOM 595 N N . ALA A 1 74 ? -12.470 -4.581 14.840 1.00 89.31 74 ALA A N 1
ATOM 596 C CA . ALA A 1 74 ? -12.804 -4.412 13.422 1.00 89.31 74 ALA A CA 1
ATOM 597 C C . ALA A 1 74 ? -11.806 -3.510 12.670 1.00 89.31 74 ALA A C 1
ATOM 599 O O . ALA A 1 74 ? -11.374 -3.827 11.567 1.00 89.31 74 ALA A O 1
ATOM 600 N N . ILE A 1 75 ? -11.393 -2.394 13.280 1.00 89.56 75 ILE A N 1
ATOM 601 C CA . ILE A 1 75 ? -10.435 -1.471 12.650 1.00 89.56 75 ILE A CA 1
ATOM 602 C C . ILE A 1 75 ? -9.024 -2.061 12.680 1.00 89.56 75 ILE A C 1
ATOM 604 O O . ILE A 1 75 ? -8.265 -1.894 11.728 1.00 89.56 75 ILE A O 1
ATOM 608 N N . ALA A 1 76 ? -8.658 -2.756 13.758 1.00 91.19 76 ALA A N 1
ATOM 609 C CA . ALA A 1 76 ? -7.377 -3.442 13.839 1.00 91.19 76 ALA A CA 1
ATOM 610 C C . ALA A 1 76 ? -7.252 -4.532 12.764 1.00 91.19 76 ALA A C 1
ATOM 612 O O . ALA A 1 76 ? -6.191 -4.665 12.161 1.00 91.19 76 ALA A O 1
ATOM 613 N N . GLU A 1 77 ? -8.327 -5.270 12.488 1.00 89.75 77 GLU A N 1
ATOM 614 C CA . GLU A 1 77 ? -8.368 -6.276 11.428 1.00 89.75 77 GLU A CA 1
ATOM 615 C C . GLU A 1 77 ? -8.185 -5.646 10.039 1.00 89.75 77 GLU A C 1
ATOM 617 O O . GLU A 1 77 ? -7.283 -6.049 9.302 1.00 89.75 77 GLU A O 1
ATOM 622 N N . ASP A 1 78 ? -8.935 -4.587 9.719 1.00 89.00 78 ASP A N 1
ATOM 623 C CA . ASP A 1 78 ? -8.798 -3.859 8.447 1.00 89.00 78 ASP A CA 1
ATOM 624 C C . ASP A 1 78 ? -7.374 -3.299 8.246 1.00 89.00 78 ASP A C 1
ATOM 626 O O . ASP A 1 78 ? -6.798 -3.354 7.148 1.00 89.00 78 ASP A O 1
ATOM 630 N N . LEU A 1 79 ? -6.768 -2.777 9.319 1.00 90.56 79 LEU A N 1
ATOM 631 C CA . LEU A 1 79 ? -5.386 -2.296 9.312 1.00 90.56 79 LEU A CA 1
ATOM 632 C C . LEU A 1 79 ? -4.384 -3.438 9.125 1.00 90.56 79 LEU A C 1
ATOM 634 O O . LEU A 1 79 ? -3.424 -3.266 8.373 1.00 90.56 79 LEU A O 1
ATOM 638 N N . ALA A 1 80 ? -4.608 -4.596 9.750 1.00 91.75 80 ALA A N 1
ATOM 639 C CA . ALA A 1 80 ? -3.754 -5.772 9.610 1.00 91.75 80 ALA A CA 1
ATOM 640 C C . ALA A 1 80 ? -3.768 -6.309 8.172 1.00 91.75 80 ALA A C 1
ATOM 642 O O . ALA A 1 80 ? -2.710 -6.589 7.604 1.00 91.75 80 ALA A O 1
ATOM 643 N N . VAL A 1 81 ? -4.952 -6.392 7.559 1.00 90.88 81 VAL A N 1
ATOM 644 C CA . VAL A 1 81 ? -5.118 -6.791 6.154 1.00 90.88 81 VAL A CA 1
ATOM 645 C C . VAL A 1 81 ? -4.403 -5.804 5.230 1.00 90.88 81 VAL A C 1
ATOM 647 O O . VAL A 1 81 ? -3.640 -6.203 4.347 1.00 90.88 81 VAL A O 1
ATOM 650 N N . SER A 1 82 ? -4.564 -4.503 5.478 1.00 88.81 82 SER A N 1
ATOM 651 C CA . SER A 1 82 ? -3.857 -3.464 4.723 1.00 88.81 82 SER A CA 1
ATOM 652 C C . SER A 1 82 ? -2.337 -3.588 4.879 1.00 88.81 82 SER A C 1
ATOM 654 O O . SER A 1 82 ? -1.606 -3.569 3.887 1.00 88.81 82 SER A O 1
ATOM 656 N N . ALA A 1 83 ? -1.850 -3.771 6.111 1.00 92.69 83 ALA A N 1
ATOM 657 C CA . ALA A 1 83 ? -0.434 -3.958 6.412 1.00 92.69 83 ALA A CA 1
ATOM 658 C C . ALA A 1 83 ? 0.141 -5.168 5.670 1.00 92.69 83 ALA A C 1
ATOM 660 O O . ALA A 1 83 ? 1.232 -5.080 5.107 1.00 92.69 83 ALA A O 1
ATOM 661 N N . TYR A 1 84 ? -0.610 -6.271 5.623 1.00 91.12 84 TYR A N 1
ATOM 662 C CA . TYR A 1 84 ? -0.234 -7.475 4.895 1.00 91.12 84 TYR A CA 1
ATOM 663 C C . TYR A 1 84 ? -0.047 -7.201 3.397 1.00 91.12 84 TYR A C 1
ATOM 665 O O . TYR A 1 84 ? 0.995 -7.552 2.839 1.00 91.12 84 TYR A O 1
ATOM 673 N N . TYR A 1 85 ? -0.990 -6.513 2.748 1.00 89.38 85 TYR A N 1
ATOM 674 C CA . TYR A 1 85 ? -0.855 -6.183 1.326 1.00 89.38 85 TYR A CA 1
ATOM 675 C C . TYR A 1 85 ? 0.343 -5.271 1.047 1.00 89.38 85 TYR A C 1
ATOM 677 O O . TYR A 1 85 ? 1.129 -5.537 0.135 1.00 89.38 85 TYR A O 1
ATOM 685 N N . PHE A 1 86 ? 0.538 -4.235 1.864 1.00 90.12 86 PHE A N 1
ATOM 686 C CA . PHE A 1 86 ? 1.690 -3.343 1.737 1.00 90.12 86 PHE A CA 1
ATOM 687 C C . PHE A 1 86 ? 3.026 -4.062 1.988 1.00 90.12 86 PHE A C 1
ATOM 689 O O . PHE A 1 86 ? 4.010 -3.784 1.295 1.00 90.12 86 PHE A O 1
ATOM 696 N N . LEU A 1 87 ? 3.058 -5.033 2.905 1.00 92.50 87 LEU A N 1
ATOM 697 C CA . LEU A 1 87 ? 4.232 -5.857 3.178 1.00 92.50 87 LEU A CA 1
ATOM 698 C C . LEU A 1 87 ? 4.594 -6.731 1.978 1.00 92.50 87 LEU A C 1
ATOM 700 O O . LEU A 1 87 ? 5.742 -6.703 1.535 1.00 92.50 87 LEU A O 1
ATOM 704 N N . VAL A 1 88 ? 3.627 -7.466 1.421 1.00 91.69 88 VAL A N 1
ATOM 705 C CA . VAL A 1 88 ? 3.843 -8.307 0.233 1.00 91.69 88 VAL A CA 1
ATOM 706 C C . VAL A 1 88 ? 4.370 -7.463 -0.927 1.00 91.69 88 VAL A C 1
ATOM 708 O O . VAL A 1 88 ? 5.373 -7.819 -1.546 1.00 91.69 88 VAL A O 1
ATOM 711 N N . MET A 1 89 ? 3.760 -6.300 -1.163 1.00 89.94 89 MET A N 1
ATOM 712 C CA . MET A 1 89 ? 4.196 -5.368 -2.202 1.00 89.94 89 MET A CA 1
ATOM 713 C C . MET A 1 89 ? 5.614 -4.840 -1.961 1.00 89.94 89 MET A C 1
ATOM 715 O O . MET A 1 89 ? 6.421 -4.795 -2.890 1.00 89.94 89 MET A O 1
ATOM 719 N N . SER A 1 90 ? 5.947 -4.488 -0.717 1.00 91.00 90 SER A N 1
ATOM 720 C CA . SER A 1 90 ? 7.296 -4.054 -0.340 1.00 91.00 90 SER A CA 1
ATOM 721 C C . SER A 1 90 ? 8.335 -5.144 -0.601 1.00 91.00 90 SER A C 1
ATOM 723 O O . SER A 1 90 ? 9.397 -4.854 -1.147 1.00 91.00 90 SER A O 1
ATOM 725 N N . VAL A 1 91 ? 8.030 -6.399 -0.257 1.00 90.81 91 VAL A N 1
ATOM 726 C CA . VAL A 1 91 ? 8.928 -7.540 -0.488 1.00 90.81 91 VAL A CA 1
ATOM 727 C C . VAL A 1 91 ? 9.120 -7.786 -1.981 1.00 90.81 91 VAL A C 1
ATOM 729 O O . VAL A 1 91 ? 10.259 -7.890 -2.433 1.00 90.81 91 VAL A O 1
ATOM 732 N N . MET A 1 92 ? 8.034 -7.821 -2.761 1.00 89.38 92 MET A N 1
ATOM 733 C CA . MET A 1 92 ? 8.107 -7.990 -4.217 1.00 89.38 92 MET A CA 1
ATOM 734 C C . MET A 1 92 ? 8.981 -6.915 -4.862 1.00 89.38 92 MET A C 1
ATOM 736 O O . MET A 1 92 ? 9.854 -7.221 -5.675 1.00 89.38 92 MET A O 1
ATOM 740 N N . MET A 1 93 ? 8.779 -5.661 -4.465 1.00 88.69 93 MET A N 1
ATOM 741 C CA . MET A 1 93 ? 9.547 -4.546 -4.994 1.00 88.69 93 MET A CA 1
ATOM 742 C C . MET A 1 93 ? 11.011 -4.585 -4.545 1.00 88.69 93 MET A C 1
ATOM 744 O O . MET A 1 93 ? 11.901 -4.290 -5.337 1.00 88.69 93 MET A O 1
ATOM 748 N N . GLY A 1 94 ? 11.282 -5.008 -3.309 1.00 87.25 94 GLY A N 1
ATOM 749 C CA . GLY A 1 94 ? 12.645 -5.233 -2.830 1.00 87.25 94 GLY A CA 1
ATOM 750 C C . GLY A 1 94 ? 13.389 -6.287 -3.641 1.00 87.25 94 GLY A C 1
ATOM 751 O O . GLY A 1 94 ? 14.532 -6.062 -4.032 1.00 87.25 94 GLY A O 1
ATOM 752 N N . ILE A 1 95 ? 12.730 -7.401 -3.966 1.00 88.88 95 ILE A N 1
ATOM 753 C CA . ILE A 1 95 ? 13.295 -8.431 -4.847 1.00 88.88 95 ILE A CA 1
ATOM 754 C C . ILE A 1 95 ? 13.558 -7.851 -6.243 1.00 88.88 95 ILE A C 1
ATOM 756 O O . ILE A 1 95 ? 14.643 -8.043 -6.791 1.00 88.88 95 ILE A O 1
ATOM 760 N N . TYR A 1 96 ? 12.600 -7.105 -6.800 1.00 86.25 96 TYR A N 1
ATOM 761 C CA . TYR A 1 96 ? 12.743 -6.470 -8.111 1.00 86.25 96 TYR A CA 1
ATOM 762 C C . TYR A 1 96 ? 13.926 -5.487 -8.160 1.00 86.25 96 TYR A C 1
ATOM 764 O O . TYR A 1 96 ? 14.714 -5.504 -9.108 1.00 86.25 96 TYR A O 1
ATOM 772 N N . GLU A 1 97 ? 14.091 -4.647 -7.134 1.00 85.62 97 GLU A N 1
ATOM 773 C CA . GLU A 1 97 ? 15.218 -3.715 -7.033 1.00 85.62 97 GLU A CA 1
ATOM 774 C C . GLU A 1 97 ? 16.567 -4.434 -6.935 1.00 85.62 97 GLU A C 1
ATOM 776 O O . GLU A 1 97 ? 17.520 -4.025 -7.601 1.00 85.62 97 GLU A O 1
ATOM 781 N N . LEU A 1 98 ? 16.652 -5.509 -6.144 1.00 86.19 98 LEU A N 1
ATOM 782 C CA . LEU A 1 98 ? 17.875 -6.303 -6.002 1.00 86.19 98 LEU A CA 1
AT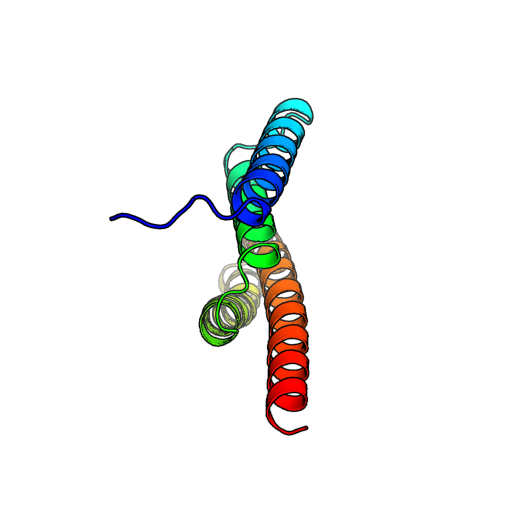OM 783 C C . LEU A 1 98 ? 18.274 -6.961 -7.331 1.00 86.19 98 LEU A C 1
ATOM 785 O O . LEU A 1 98 ? 19.428 -6.845 -7.745 1.00 86.19 98 LEU A O 1
ATOM 789 N N . GLN A 1 99 ? 17.316 -7.551 -8.051 1.00 81.06 99 GLN A N 1
ATOM 790 C CA . GLN A 1 99 ? 17.554 -8.158 -9.368 1.00 81.06 99 GLN A CA 1
ATOM 791 C C . GLN A 1 99 ? 17.957 -7.119 -10.427 1.00 81.06 99 GLN A C 1
ATOM 793 O O . GLN A 1 99 ? 18.866 -7.345 -11.228 1.00 81.06 99 GLN A O 1
ATOM 798 N N . GLY A 1 100 ? 17.322 -5.942 -10.422 1.00 70.12 100 GLY A N 1
ATOM 799 C CA . GLY A 1 100 ? 17.700 -4.833 -11.302 1.00 70.12 100 GLY A CA 1
ATOM 800 C C . GLY A 1 100 ? 19.068 -4.222 -10.967 1.00 70.12 100 GLY A C 1
ATOM 801 O O . GLY A 1 100 ? 19.711 -3.640 -11.843 1.00 70.12 100 GLY A O 1
ATOM 802 N N . GLY A 1 101 ? 19.513 -4.345 -9.713 1.00 59.69 101 GLY A N 1
ATOM 803 C CA . GLY A 1 101 ? 20.833 -3.929 -9.243 1.00 59.69 101 GLY A CA 1
ATOM 804 C C . GLY A 1 101 ? 21.954 -4.882 -9.661 1.00 59.69 101 GLY A C 1
ATOM 805 O O . GLY A 1 101 ? 23.019 -4.410 -10.061 1.00 59.69 101 GLY A O 1
ATOM 806 N N . GLU A 1 102 ? 21.716 -6.196 -9.630 1.00 52.34 102 GLU A N 1
ATOM 807 C CA . GLU A 1 102 ? 22.669 -7.200 -10.130 1.00 52.34 102 GLU A CA 1
ATOM 808 C C . GLU A 1 102 ? 22.873 -7.094 -11.645 1.00 52.34 102 GLU A C 1
ATOM 810 O O . GLU A 1 102 ? 24.010 -7.068 -12.109 1.00 52.34 102 GLU A O 1
ATOM 815 N N . ASN A 1 103 ? 21.799 -6.897 -12.417 1.00 49.72 103 ASN A N 1
ATOM 816 C CA . ASN A 1 103 ? 21.870 -6.783 -13.880 1.00 49.72 103 ASN A CA 1
ATOM 817 C C . ASN A 1 103 ? 22.569 -5.498 -14.387 1.00 49.72 103 ASN A C 1
ATOM 819 O O . ASN A 1 103 ? 22.785 -5.337 -15.582 1.00 49.72 103 ASN A O 1
ATOM 823 N N . LYS A 1 104 ? 22.900 -4.550 -13.497 1.00 48.34 104 LYS A N 1
ATOM 824 C CA . LYS A 1 104 ? 23.710 -3.352 -13.806 1.00 48.34 104 LYS A CA 1
ATOM 825 C C . LYS A 1 104 ? 25.186 -3.497 -13.420 1.00 48.34 104 LYS A C 1
ATOM 827 O O . LYS A 1 104 ? 25.961 -2.579 -13.678 1.00 48.34 104 LYS A O 1
ATOM 832 N N . ARG A 1 105 ? 25.553 -4.584 -12.733 1.00 45.00 105 ARG A N 1
ATOM 833 C CA . ARG A 1 105 ? 26.925 -4.880 -12.285 1.00 45.00 105 ARG A CA 1
ATOM 834 C C . ARG A 1 105 ? 27.591 -6.009 -13.086 1.00 45.00 105 ARG A C 1
ATOM 836 O O . ARG A 1 105 ? 28.773 -6.251 -12.857 1.00 45.00 105 ARG A O 1
ATOM 843 N N . ALA A 1 106 ? 26.849 -6.666 -13.978 1.00 45.53 106 ALA A N 1
ATOM 844 C CA . ALA A 1 106 ? 27.347 -7.594 -14.996 1.00 45.53 106 ALA A CA 1
ATOM 845 C C . ALA A 1 106 ? 27.574 -6.857 -16.324 1.00 45.53 106 ALA A C 1
ATOM 847 O O . ALA A 1 106 ? 28.507 -7.256 -17.053 1.00 45.53 106 ALA A O 1
#

Secondary structure (DSSP, 8-state):
------HHHHHHHHHHHHHHHHHHHTT--HHHHHHHHHHHHHHHSPPPTHHHHHHHHHHHHHHHHHHHTS--HHHHHHHHHHHHHHHHHHHHHHHHHHHHHHTTT-

Foldseek 3Di:
DDDQDDVLNVVLVVQLVVLLVVCVVVVHDPVVSVVRSVLSNCVSVPDALVVLVVLLVVLVVVLVCCVPVVVPPVVSVVSVVVSVSSVVSSVVSVVVVVVVVVVVVD

Radius of gyration: 16.98 Å; chains: 1; bounding box: 46×25×51 Å

pLDDT: mean 82.34, std 13.58, range [40.19, 94.81]

Sequence (106 aa):
MKKFLTKRSSIEMLFVVIAASLGIYLGWLWRDVAAFVVFIFIIVHPVPIKWLAIPTLILLVVTPIFLTLLKQEAIAEDLAVSAYYFLVMSVMMGIYELQGGENKRA